Protein AF-A0A953Q4B7-F1 (afdb_monomer_lite)

Sequence (180 aa):
MEPVKPRDQFFESDIRLSGFVLVDTTTGAMRDATIDDHYHDLDGLDLNASVPEPVVSYINVVKNLYLYGWLCYPFFTVCQTHAAMAVEMALRLKMPNATGMEDKRTLKPLLQRAIAKGLIQDAGFPSLPAKQAEARRSTKNWSKWESRPTFSPLCRSSRFWKSCCLISGTSSRIRTMRGS

pLDDT: mean 79.23, std 20.36, range [30.03, 96.81]

Radius of gyration: 21.65 Å; chains: 1; bounding box: 70×40×49 Å

Structure (mmCIF, N/CA/C/O backbone):
data_AF-A0A953Q4B7-F1
#
_entry.id   AF-A0A953Q4B7-F1
#
loop_
_atom_site.group_PDB
_atom_site.id
_atom_site.type_symbol
_atom_site.label_atom_id
_atom_site.label_alt_id
_atom_site.label_comp_id
_atom_site.label_asym_id
_atom_site.label_entity_id
_atom_site.label_seq_id
_atom_site.pdbx_PDB_ins_code
_atom_site.Cartn_x
_atom_site.Cartn_y
_atom_site.Cartn_z
_atom_site.occupancy
_atom_site.B_iso_or_equiv
_atom_site.auth_seq_id
_atom_site.auth_comp_id
_atom_site.auth_asym_id
_atom_site.auth_atom_id
_atom_site.pdbx_PDB_model_num
ATOM 1 N N . MET A 1 1 ? 16.507 17.056 -5.517 1.00 62.09 1 MET A N 1
ATOM 2 C CA . MET A 1 1 ? 15.226 17.359 -6.187 1.00 62.09 1 MET A CA 1
ATOM 3 C C . MET A 1 1 ? 15.105 16.363 -7.322 1.00 62.09 1 MET A C 1
ATOM 5 O O . MET A 1 1 ? 16.079 16.233 -8.052 1.00 62.09 1 MET A O 1
ATOM 9 N N . GLU A 1 2 ? 14.017 15.599 -7.400 1.00 76.88 2 GLU A N 1
ATOM 10 C CA . GLU A 1 2 ? 13.830 14.642 -8.502 1.00 76.88 2 GLU A CA 1
ATOM 11 C C . GLU A 1 2 ? 13.602 15.437 -9.803 1.00 76.88 2 GLU A C 1
ATOM 13 O O . GLU A 1 2 ? 12.750 16.333 -9.806 1.00 76.88 2 GLU A O 1
ATOM 18 N N . PRO A 1 3 ? 14.386 15.206 -10.871 1.00 87.06 3 PRO A N 1
ATOM 19 C CA . PRO A 1 3 ? 14.202 15.907 -12.134 1.00 87.06 3 PRO A CA 1
ATOM 20 C C . PRO A 1 3 ? 12.919 15.436 -12.825 1.00 87.06 3 PRO A C 1
ATOM 22 O O . PRO A 1 3 ? 12.523 14.276 -12.716 1.00 87.06 3 PRO A O 1
ATOM 25 N N . VAL A 1 4 ? 12.274 16.335 -13.568 1.00 88.81 4 VAL A N 1
ATOM 26 C CA . VAL A 1 4 ? 11.129 15.963 -14.406 1.00 88.81 4 VAL A CA 1
ATOM 27 C C . VAL A 1 4 ? 11.630 15.078 -15.543 1.00 88.81 4 VAL A C 1
ATOM 29 O O . VAL A 1 4 ? 12.584 15.431 -16.237 1.00 88.81 4 VAL A O 1
ATOM 32 N N . LYS A 1 5 ? 10.979 13.929 -15.727 1.00 88.38 5 LYS A N 1
ATOM 33 C CA . LYS A 1 5 ? 11.302 12.992 -16.801 1.00 88.38 5 LYS A CA 1
ATOM 34 C C . LYS A 1 5 ? 11.087 13.658 -18.167 1.00 88.38 5 LYS A C 1
ATOM 36 O O . LYS A 1 5 ? 10.069 14.338 -18.343 1.00 88.38 5 LYS A O 1
ATOM 41 N N . PRO A 1 6 ? 12.007 13.496 -19.133 1.00 93.19 6 PRO A N 1
ATOM 42 C CA . PRO A 1 6 ? 11.805 14.045 -20.463 1.00 93.19 6 PRO A CA 1
ATOM 43 C C . PRO A 1 6 ? 10.638 13.325 -21.162 1.00 93.19 6 PRO A C 1
ATOM 45 O O . PRO A 1 6 ? 10.270 12.198 -20.822 1.00 93.19 6 PRO A O 1
ATOM 48 N N . ARG A 1 7 ? 9.992 14.025 -22.101 1.00 93.00 7 ARG A N 1
ATOM 49 C CA . ARG A 1 7 ? 8.710 13.605 -22.693 1.00 93.00 7 ARG A CA 1
ATOM 50 C C . ARG A 1 7 ? 8.801 12.283 -23.460 1.00 93.00 7 ARG A C 1
ATOM 52 O O . ARG A 1 7 ? 7.840 11.523 -23.468 1.00 93.00 7 ARG A O 1
ATOM 59 N N . ASP A 1 8 ? 9.922 12.045 -24.121 1.00 95.94 8 ASP A N 1
ATOM 60 C CA . ASP A 1 8 ? 10.230 10.844 -24.897 1.00 95.94 8 ASP A CA 1
ATOM 61 C C . ASP A 1 8 ? 10.322 9.586 -24.023 1.00 95.94 8 ASP A C 1
ATOM 63 O O . ASP A 1 8 ? 9.821 8.538 -24.412 1.00 95.94 8 ASP A O 1
ATOM 67 N N . GLN A 1 9 ? 10.861 9.710 -22.810 1.00 90.62 9 GLN A N 1
ATOM 68 C CA . GLN A 1 9 ? 11.046 8.587 -21.885 1.00 90.62 9 GLN A CA 1
ATOM 69 C C . GLN A 1 9 ? 9.844 8.371 -20.953 1.00 90.62 9 GLN A C 1
ATOM 71 O O . GLN A 1 9 ? 9.885 7.510 -20.078 1.00 90.62 9 GLN A O 1
ATOM 76 N N . PHE A 1 10 ? 8.764 9.148 -21.080 1.00 89.56 10 PHE A N 1
ATOM 77 C CA . PHE A 1 10 ? 7.675 9.169 -20.094 1.00 89.56 10 PHE A CA 1
ATOM 78 C C . PHE A 1 10 ? 7.069 7.783 -19.805 1.00 89.56 10 PHE A C 1
ATOM 80 O O . PHE A 1 10 ? 6.800 7.468 -18.649 1.00 89.56 10 PHE A O 1
ATOM 87 N N . PHE A 1 11 ? 6.913 6.948 -20.836 1.00 91.94 11 PHE A N 1
ATOM 88 C CA . PHE A 1 11 ? 6.318 5.609 -20.735 1.00 91.94 11 PHE A CA 1
ATOM 89 C C . PHE A 1 11 ? 7.307 4.500 -20.364 1.00 91.94 11 PHE A C 1
ATOM 91 O O . PHE A 1 11 ? 6.897 3.363 -20.143 1.00 91.94 11 PHE A O 1
ATOM 98 N N . GLU A 1 12 ? 8.599 4.808 -20.292 1.00 91.94 12 GLU A N 1
ATOM 99 C CA . GLU A 1 12 ? 9.601 3.846 -19.840 1.00 91.94 12 GLU A CA 1
ATOM 100 C C . GLU A 1 12 ? 9.481 3.640 -18.324 1.00 91.94 12 GLU A C 1
ATOM 102 O O . GLU A 1 12 ? 9.077 4.547 -17.591 1.00 91.94 12 GLU A O 1
ATOM 107 N N . SER A 1 13 ? 9.853 2.466 -17.822 1.00 92.56 13 SER A N 1
ATOM 108 C CA . SER A 1 13 ? 9.905 2.226 -16.377 1.00 92.56 13 SER A CA 1
ATOM 109 C C . SER A 1 13 ? 10.968 3.099 -15.704 1.00 92.56 13 SER A C 1
ATOM 111 O O . SER A 1 13 ? 11.947 3.518 -16.327 1.00 92.56 13 SER A O 1
ATOM 113 N N . ASP A 1 14 ? 10.806 3.366 -14.410 1.00 91.44 14 ASP A N 1
ATOM 114 C CA . ASP A 1 14 ? 11.857 4.008 -13.616 1.00 91.44 14 ASP A CA 1
ATOM 115 C C . ASP A 1 14 ? 13.097 3.095 -13.524 1.00 91.44 14 ASP A C 1
ATOM 117 O O . ASP A 1 14 ? 12.983 1.892 -13.285 1.00 91.44 14 ASP A O 1
ATOM 121 N N . ILE A 1 15 ? 14.304 3.654 -13.668 1.00 90.25 15 ILE A N 1
ATOM 122 C CA . ILE A 1 15 ? 15.558 2.888 -13.586 1.00 90.25 15 ILE A CA 1
ATOM 123 C C . ILE A 1 15 ? 15.711 2.152 -12.247 1.00 90.25 15 ILE A C 1
ATOM 125 O O . ILE A 1 15 ? 16.297 1.072 -12.200 1.00 90.25 15 ILE A O 1
ATOM 129 N N . ARG A 1 16 ? 15.149 2.684 -11.153 1.00 89.38 16 ARG A N 1
ATOM 130 C CA . ARG A 1 16 ? 15.176 2.044 -9.825 1.00 89.38 16 ARG A CA 1
ATOM 131 C C . ARG A 1 16 ? 14.413 0.722 -9.808 1.00 89.38 16 ARG A C 1
ATOM 133 O O . ARG A 1 16 ? 14.714 -0.124 -8.971 1.00 89.38 16 ARG A O 1
ATOM 140 N N . LEU A 1 17 ? 13.467 0.537 -10.727 1.00 89.25 17 LEU A N 1
ATOM 141 C CA . LEU A 1 17 ? 12.674 -0.683 -10.836 1.00 89.25 17 LEU A CA 1
ATOM 142 C C . LEU A 1 17 ? 13.414 -1.819 -11.536 1.00 89.25 17 LEU A C 1
ATOM 144 O O . LEU A 1 17 ? 13.109 -2.974 -11.266 1.00 89.25 17 LEU A O 1
ATOM 148 N N . SER A 1 18 ? 14.461 -1.520 -12.312 1.00 85.81 18 SER A N 1
ATOM 149 C CA . SER A 1 18 ? 15.298 -2.556 -12.942 1.00 85.81 18 SER A CA 1
ATOM 150 C C . SER A 1 18 ? 16.027 -3.452 -11.930 1.00 85.81 18 SER A C 1
ATOM 152 O O . SER A 1 18 ? 16.398 -4.575 -12.247 1.00 85.81 18 SER A O 1
ATOM 154 N N . GLY A 1 19 ? 16.217 -2.984 -10.690 1.00 83.06 19 GLY A N 1
ATOM 155 C CA . GLY A 1 19 ? 16.797 -3.788 -9.612 1.00 83.06 19 GLY A CA 1
ATOM 156 C C . GLY A 1 19 ? 15.818 -4.752 -8.933 1.00 83.06 19 GLY A C 1
ATOM 157 O O . GLY A 1 19 ? 16.251 -5.561 -8.110 1.00 83.06 19 GLY A O 1
ATOM 158 N N . PHE A 1 20 ? 14.517 -4.662 -9.222 1.00 84.38 20 PHE A N 1
ATOM 159 C CA . PHE A 1 20 ? 13.505 -5.537 -8.636 1.00 84.38 20 PHE A CA 1
ATOM 160 C C . PHE A 1 20 ? 13.265 -6.735 -9.556 1.00 84.38 20 PHE A C 1
ATOM 162 O O . PHE A 1 20 ? 12.719 -6.605 -10.648 1.00 84.38 20 PHE A O 1
ATOM 169 N N . VAL A 1 21 ? 13.666 -7.914 -9.081 1.00 87.81 21 VAL A N 1
ATOM 170 C CA . VAL A 1 21 ? 13.472 -9.188 -9.779 1.00 87.81 21 VAL A CA 1
ATOM 171 C C . VAL A 1 21 ? 12.385 -10.008 -9.096 1.00 87.81 21 VAL A C 1
ATOM 173 O O . VAL A 1 21 ? 12.335 -10.092 -7.865 1.00 87.81 21 VAL A O 1
ATOM 176 N N . LEU A 1 22 ? 11.529 -10.640 -9.894 1.00 86.69 22 LEU A N 1
ATOM 177 C CA . LEU A 1 22 ? 10.603 -11.660 -9.424 1.00 86.69 22 LEU A CA 1
ATOM 178 C C . LEU A 1 22 ? 11.258 -13.033 -9.555 1.00 86.69 22 LEU A C 1
ATOM 180 O O . LEU A 1 22 ? 11.911 -13.345 -10.552 1.00 86.69 22 LEU A O 1
ATOM 184 N N . VAL A 1 23 ? 11.062 -13.857 -8.529 1.00 88.69 23 VAL A N 1
ATOM 185 C CA . VAL A 1 23 ? 11.450 -15.267 -8.538 1.00 88.69 23 VAL A CA 1
ATOM 186 C C . VAL A 1 23 ? 10.208 -16.083 -8.846 1.00 88.69 23 VAL A C 1
ATOM 188 O O . VAL A 1 23 ? 9.245 -16.060 -8.078 1.00 88.69 23 VAL A O 1
ATOM 191 N N . ASP A 1 24 ? 10.233 -16.824 -9.946 1.00 85.94 24 ASP A N 1
ATOM 192 C CA . ASP A 1 24 ? 9.186 -17.794 -10.236 1.00 85.94 24 ASP A CA 1
ATOM 193 C C . ASP A 1 24 ? 9.247 -18.925 -9.202 1.00 85.94 24 ASP A C 1
ATOM 195 O O . ASP A 1 24 ? 10.249 -19.625 -9.061 1.00 85.94 24 ASP A O 1
ATOM 199 N N . THR A 1 25 ? 8.159 -19.098 -8.456 1.00 83.12 25 THR A N 1
ATOM 200 C CA . THR A 1 25 ? 8.059 -20.113 -7.398 1.00 83.12 25 THR A CA 1
ATOM 201 C C . THR A 1 25 ? 8.139 -21.551 -7.912 1.00 83.12 25 THR A C 1
ATOM 203 O O . THR A 1 25 ? 8.488 -22.442 -7.140 1.00 83.12 25 THR A O 1
ATOM 206 N N . THR A 1 26 ? 7.843 -21.788 -9.193 1.00 86.19 26 THR A N 1
ATOM 207 C CA . THR A 1 26 ? 7.849 -23.126 -9.798 1.00 86.19 26 THR A CA 1
ATOM 208 C C . THR A 1 26 ? 9.207 -23.490 -10.389 1.00 86.19 26 THR A C 1
ATOM 210 O O . THR A 1 26 ? 9.709 -24.586 -10.146 1.00 86.19 26 THR A O 1
ATOM 213 N N . THR A 1 27 ? 9.827 -22.571 -11.131 1.00 88.69 27 THR A N 1
ATOM 214 C CA . THR A 1 27 ? 11.102 -22.811 -11.827 1.00 88.69 27 THR A CA 1
ATOM 215 C C . THR A 1 27 ? 12.322 -22.326 -11.043 1.00 88.69 27 THR A C 1
ATOM 217 O O . THR A 1 27 ? 13.443 -22.747 -11.323 1.00 88.69 27 THR A O 1
ATOM 220 N N . GLY A 1 28 ? 12.130 -21.439 -10.062 1.00 88.62 28 GLY A N 1
ATOM 221 C CA . GLY A 1 28 ? 13.206 -20.759 -9.339 1.00 88.62 28 GLY A CA 1
ATOM 222 C C . GLY A 1 28 ? 13.961 -19.726 -10.180 1.00 88.62 28 GLY A C 1
ATOM 223 O O . GLY A 1 28 ? 14.950 -19.166 -9.705 1.00 88.62 28 GLY A O 1
ATOM 224 N N . ALA A 1 29 ? 13.528 -19.475 -11.420 1.00 90.81 29 ALA A N 1
ATOM 225 C CA . ALA A 1 29 ? 14.161 -18.510 -12.303 1.00 90.81 29 ALA A CA 1
ATOM 226 C C . ALA A 1 29 ? 13.899 -17.078 -11.820 1.00 90.81 29 ALA A C 1
ATOM 228 O O . ALA A 1 29 ? 12.798 -16.743 -11.379 1.00 90.81 29 ALA A O 1
ATOM 229 N N . MET A 1 30 ? 14.924 -16.234 -11.921 1.00 91.56 30 MET A N 1
ATOM 230 C CA . MET A 1 30 ? 14.806 -14.797 -11.693 1.00 91.56 30 MET A CA 1
ATOM 231 C C . MET A 1 30 ? 14.511 -14.110 -13.021 1.00 91.56 30 MET A C 1
ATOM 233 O O . MET A 1 30 ? 15.189 -14.378 -14.013 1.00 91.56 30 MET A O 1
ATOM 237 N N . ARG A 1 31 ? 13.531 -13.212 -13.027 1.00 91.50 31 ARG A N 1
ATOM 238 C CA . ARG A 1 31 ? 13.241 -12.328 -14.158 1.00 91.50 31 ARG A CA 1
ATOM 239 C C . ARG A 1 31 ? 12.940 -10.920 -13.671 1.00 91.50 31 ARG A C 1
ATOM 241 O O . ARG A 1 31 ? 12.547 -10.738 -12.519 1.00 91.50 31 ARG A O 1
ATOM 248 N N . ASP A 1 32 ? 13.081 -9.951 -14.560 1.00 89.94 32 ASP A N 1
ATOM 249 C CA . ASP A 1 32 ? 12.713 -8.571 -14.266 1.00 89.94 32 ASP A CA 1
ATOM 250 C C . ASP A 1 32 ? 11.200 -8.454 -14.051 1.00 89.94 32 ASP A C 1
ATOM 252 O O . ASP A 1 32 ? 10.400 -9.198 -14.642 1.00 89.94 32 ASP A O 1
ATOM 256 N N . ALA A 1 33 ? 10.818 -7.530 -13.171 1.00 90.31 33 ALA A N 1
ATOM 257 C CA . ALA A 1 33 ? 9.426 -7.152 -13.005 1.00 90.31 33 ALA A CA 1
ATOM 258 C C . ALA A 1 33 ? 8.889 -6.494 -14.276 1.00 90.31 33 ALA A C 1
ATOM 260 O O . ALA A 1 33 ? 9.598 -5.781 -14.986 1.00 90.31 33 ALA A O 1
ATOM 261 N N . THR A 1 34 ? 7.617 -6.729 -14.552 1.00 92.25 34 THR A N 1
ATOM 262 C CA . THR A 1 34 ? 6.887 -6.138 -15.670 1.00 92.25 34 THR A CA 1
ATOM 263 C C . THR A 1 34 ? 5.667 -5.390 -15.150 1.00 92.25 34 THR A C 1
ATOM 265 O O . THR A 1 34 ? 5.216 -5.608 -14.026 1.00 92.25 34 THR A O 1
ATOM 268 N N . ILE A 1 35 ? 5.093 -4.515 -15.978 1.00 92.00 35 ILE A N 1
ATOM 269 C CA . ILE A 1 35 ? 3.835 -3.842 -15.632 1.00 92.00 35 ILE A CA 1
ATOM 270 C C . ILE A 1 35 ? 2.696 -4.850 -15.400 1.00 92.00 35 ILE A C 1
ATOM 272 O O . ILE A 1 35 ? 1.859 -4.625 -14.528 1.00 92.00 35 ILE A O 1
ATOM 276 N N . ASP A 1 36 ? 2.694 -5.978 -16.114 1.00 93.31 36 ASP A N 1
ATOM 277 C CA . ASP A 1 36 ? 1.678 -7.026 -15.969 1.00 93.31 36 ASP A CA 1
ATOM 278 C C . ASP A 1 36 ? 1.731 -7.683 -14.584 1.00 93.31 36 ASP A C 1
ATOM 280 O O . ASP A 1 36 ? 0.689 -7.995 -14.013 1.00 93.31 36 ASP A O 1
ATOM 284 N N . ASP A 1 37 ? 2.923 -7.804 -13.988 1.00 91.81 37 ASP A N 1
ATOM 285 C CA . ASP A 1 37 ? 3.074 -8.280 -12.606 1.00 91.81 37 ASP A CA 1
ATOM 286 C C . ASP A 1 37 ? 2.394 -7.337 -11.612 1.00 91.81 37 ASP A C 1
ATOM 288 O O . ASP A 1 37 ? 1.727 -7.776 -10.679 1.00 91.81 37 ASP A O 1
ATOM 292 N N . HIS A 1 38 ? 2.510 -6.029 -11.845 1.00 91.69 38 HIS A N 1
ATOM 293 C CA . HIS A 1 38 ? 1.856 -5.025 -11.014 1.00 91.69 38 HIS A CA 1
ATOM 294 C C . HIS A 1 38 ? 0.333 -5.034 -11.172 1.00 91.69 38 HIS A C 1
ATOM 296 O O . HIS A 1 38 ? -0.369 -4.815 -10.187 1.00 91.69 38 HIS A O 1
ATOM 302 N N . TYR A 1 39 ? -0.194 -5.300 -12.371 1.00 94.31 39 TYR A N 1
ATOM 303 C CA . TYR A 1 39 ? -1.633 -5.523 -12.555 1.00 94.31 39 TYR A CA 1
ATOM 304 C C . TYR A 1 39 ? -2.098 -6.786 -11.831 1.00 94.31 39 TYR A C 1
ATOM 306 O O . TYR A 1 39 ? -3.074 -6.737 -11.087 1.00 94.31 39 TYR A O 1
ATOM 314 N N . HIS A 1 40 ? -1.3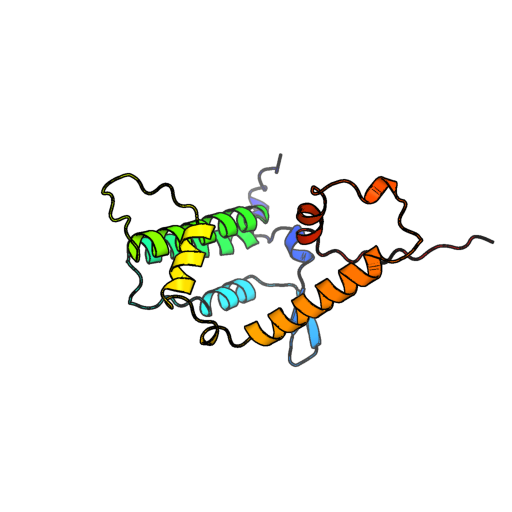53 -7.880 -11.967 1.00 92.31 40 HIS A N 1
ATOM 315 C CA . HIS A 1 40 ? -1.652 -9.132 -11.284 1.00 92.31 40 HIS A CA 1
ATOM 316 C C . HIS A 1 40 ? -1.649 -8.974 -9.750 1.00 92.31 40 HIS A C 1
ATOM 318 O O . HIS A 1 40 ? -2.517 -9.510 -9.062 1.00 92.31 40 HIS A O 1
ATOM 324 N N . ASP A 1 41 ? -0.728 -8.181 -9.192 1.00 89.62 41 ASP A N 1
ATOM 325 C CA . ASP A 1 41 ? -0.724 -7.846 -7.761 1.00 89.62 41 ASP A CA 1
ATOM 326 C C . ASP A 1 41 ? -2.006 -7.107 -7.321 1.00 89.62 41 ASP A C 1
ATOM 328 O O . ASP A 1 41 ? -2.459 -7.262 -6.182 1.00 89.62 41 ASP A O 1
ATOM 332 N N . LEU A 1 42 ? -2.616 -6.313 -8.210 1.00 92.25 42 LEU A N 1
ATOM 333 C CA . LEU A 1 42 ? -3.862 -5.593 -7.937 1.00 92.25 42 LEU A CA 1
ATOM 334 C C . LEU A 1 42 ? -5.117 -6.460 -8.069 1.00 92.25 42 LEU A C 1
ATOM 336 O O . LEU A 1 42 ? -6.103 -6.161 -7.385 1.00 92.25 42 LEU A O 1
ATOM 340 N N . ASP A 1 43 ? -5.084 -7.510 -8.889 1.00 88.75 43 ASP A N 1
ATOM 341 C CA . ASP A 1 43 ? -6.196 -8.458 -9.052 1.00 88.75 43 ASP A CA 1
ATOM 342 C C . ASP A 1 43 ? -6.503 -9.190 -7.738 1.00 88.75 43 ASP A C 1
ATOM 344 O O . ASP A 1 43 ? -7.652 -9.489 -7.429 1.00 88.75 43 ASP A O 1
ATOM 348 N N . GLY A 1 44 ? -5.493 -9.400 -6.889 1.00 80.69 44 GLY A N 1
ATOM 349 C CA . GLY A 1 44 ? -5.680 -9.964 -5.549 1.00 80.69 44 GLY A CA 1
ATOM 350 C C . GLY A 1 44 ? -6.334 -9.016 -4.531 1.00 80.69 44 GLY A C 1
ATOM 351 O O . GLY A 1 44 ? -6.623 -9.434 -3.407 1.00 80.69 44 GLY A O 1
ATOM 352 N N . LEU A 1 45 ? -6.548 -7.739 -4.875 1.00 85.44 45 LEU A N 1
ATOM 353 C CA . LEU A 1 45 ? -7.067 -6.702 -3.973 1.00 85.44 45 LEU A CA 1
ATOM 354 C C . LEU A 1 45 ? -8.558 -6.425 -4.196 1.00 85.44 45 LEU A C 1
ATOM 356 O O . LEU A 1 45 ? -8.967 -5.270 -4.380 1.00 85.44 45 LEU A O 1
ATOM 360 N N . ASP A 1 46 ? -9.375 -7.471 -4.150 1.00 86.00 46 ASP A N 1
ATOM 361 C CA . ASP A 1 46 ? -10.827 -7.338 -4.200 1.00 86.00 46 ASP A CA 1
ATOM 362 C C . ASP A 1 46 ? -11.397 -6.837 -2.870 1.00 86.00 46 ASP A C 1
ATOM 364 O O . ASP A 1 46 ? -11.138 -7.368 -1.785 1.00 86.00 46 ASP A O 1
ATOM 368 N N . LEU A 1 47 ? -12.201 -5.778 -2.955 1.00 87.44 47 LEU A N 1
ATOM 369 C CA . LEU A 1 47 ? -12.892 -5.213 -1.804 1.00 87.44 47 LEU A CA 1
ATOM 370 C C . LEU A 1 47 ? -14.245 -5.895 -1.625 1.00 87.44 47 LEU A C 1
ATOM 372 O O . LEU A 1 47 ? -15.005 -6.086 -2.570 1.00 87.44 47 LEU A O 1
ATOM 376 N N . ASN A 1 48 ? -14.581 -6.217 -0.377 1.00 88.12 48 ASN A N 1
ATOM 377 C CA . ASN A 1 48 ? -15.900 -6.741 -0.045 1.00 88.12 48 ASN A CA 1
ATOM 378 C C . ASN A 1 48 ? -16.986 -5.692 -0.358 1.00 88.12 48 ASN A C 1
ATOM 380 O O . ASN A 1 48 ? -16.824 -4.522 -0.014 1.00 88.12 48 ASN A O 1
ATOM 384 N N . ALA A 1 49 ? -18.130 -6.122 -0.898 1.00 88.06 49 ALA A N 1
ATOM 385 C CA . ALA A 1 49 ? -19.280 -5.256 -1.190 1.00 88.06 49 ALA A CA 1
ATOM 386 C C . ALA A 1 49 ? -19.821 -4.476 0.032 1.00 88.06 49 ALA A C 1
ATOM 388 O O . ALA A 1 49 ? -20.534 -3.492 -0.112 1.00 88.06 49 ALA A O 1
ATOM 389 N N . SER A 1 50 ? -19.465 -4.890 1.251 1.00 88.44 50 SER A N 1
ATOM 390 C CA . SER A 1 50 ? -19.804 -4.201 2.505 1.00 88.44 50 SER A CA 1
ATOM 391 C C . SER A 1 50 ? -18.947 -2.955 2.786 1.00 88.44 50 SER A C 1
ATOM 393 O O . SER A 1 50 ? -19.103 -2.331 3.842 1.00 88.44 50 SER A O 1
ATOM 395 N N . VAL A 1 51 ? -17.968 -2.640 1.934 1.00 90.44 51 VAL A N 1
ATOM 396 C CA . VAL A 1 51 ? -17.112 -1.456 2.075 1.00 90.44 51 VAL A CA 1
ATOM 397 C C . VAL A 1 51 ? -17.866 -0.222 1.554 1.00 90.44 51 VAL A C 1
ATOM 399 O O . VAL A 1 51 ? -18.432 -0.280 0.468 1.00 90.44 51 VAL A O 1
ATOM 402 N N . PRO A 1 52 ? -17.884 0.905 2.293 1.00 92.31 52 PRO A N 1
ATOM 403 C CA . PRO A 1 52 ? -18.557 2.119 1.835 1.00 92.31 52 PRO A CA 1
ATOM 404 C C . PRO A 1 52 ? -17.980 2.653 0.518 1.00 92.31 52 PRO A C 1
ATOM 406 O O . PRO A 1 52 ? -16.760 2.737 0.372 1.00 92.31 52 PRO A O 1
ATOM 409 N N . GLU A 1 53 ? -18.851 3.117 -0.378 1.00 93.56 53 GLU A N 1
ATOM 410 C CA . GLU A 1 53 ? -18.483 3.650 -1.700 1.00 93.56 53 GLU A CA 1
ATOM 411 C C . GLU A 1 53 ? -17.360 4.710 -1.676 1.00 93.56 53 GLU A C 1
ATOM 413 O O . GLU A 1 53 ? -16.422 4.598 -2.467 1.00 93.56 53 GLU A O 1
ATOM 418 N N . PRO A 1 54 ? -17.334 5.684 -0.736 1.00 93.69 54 PRO A N 1
ATOM 419 C CA . PRO A 1 54 ? -16.237 6.654 -0.677 1.00 93.69 54 PRO A CA 1
ATOM 420 C C . PRO A 1 54 ? -14.860 6.010 -0.460 1.00 93.69 54 PRO A C 1
ATOM 422 O O . PRO A 1 54 ? -13.850 6.511 -0.949 1.00 93.69 54 PRO A O 1
ATOM 425 N N . VAL A 1 55 ? -14.809 4.886 0.261 1.00 95.19 55 VAL A N 1
ATOM 426 C CA . VAL A 1 55 ? -13.572 4.128 0.490 1.00 95.19 55 VAL A CA 1
ATOM 427 C C . VAL A 1 55 ? -13.172 3.372 -0.772 1.00 95.19 55 VAL A C 1
ATOM 429 O O . VAL A 1 55 ? -11.995 3.381 -1.120 1.00 95.19 55 VAL A O 1
ATOM 432 N N . VAL A 1 56 ? -14.131 2.751 -1.465 1.00 95.19 56 VAL A N 1
ATOM 433 C CA . VAL A 1 56 ? -13.889 2.021 -2.721 1.00 95.19 56 VAL A CA 1
ATOM 434 C C . VAL A 1 56 ? -13.309 2.957 -3.777 1.00 95.19 56 VAL A C 1
ATOM 436 O O . VAL A 1 56 ? -12.237 2.691 -4.321 1.00 95.19 56 VAL A O 1
ATOM 439 N N . SER A 1 57 ? -13.966 4.099 -3.995 1.00 95.62 57 SER A N 1
ATOM 440 C CA . SER A 1 57 ? -13.509 5.138 -4.919 1.00 95.62 57 SER A CA 1
ATOM 441 C C . SER A 1 57 ? -12.088 5.607 -4.587 1.00 95.62 57 SER A C 1
ATOM 443 O O . SER A 1 57 ? -11.215 5.642 -5.457 1.00 95.62 57 SER A O 1
ATOM 445 N N . TYR A 1 58 ? -11.807 5.870 -3.308 1.00 96.50 58 TYR A N 1
ATOM 446 C CA . TYR A 1 58 ? -10.478 6.294 -2.876 1.00 96.50 58 TYR A CA 1
ATOM 447 C C . TYR A 1 58 ? -9.410 5.210 -3.081 1.00 96.50 58 TYR A C 1
ATOM 449 O O . TYR A 1 58 ? -8.322 5.510 -3.564 1.00 96.50 58 TYR A O 1
ATOM 457 N N . ILE A 1 59 ? -9.711 3.942 -2.779 1.00 95.50 59 ILE A N 1
ATOM 458 C CA . ILE A 1 59 ? -8.782 2.829 -3.019 1.00 95.50 59 ILE A CA 1
ATOM 459 C C . ILE A 1 59 ? -8.487 2.677 -4.513 1.00 95.50 59 ILE A C 1
ATOM 461 O O . ILE A 1 59 ? -7.332 2.458 -4.864 1.00 95.50 59 ILE A O 1
ATOM 465 N N . ASN A 1 60 ? -9.467 2.859 -5.400 1.00 95.44 60 ASN A N 1
ATOM 466 C CA . ASN A 1 60 ? -9.228 2.810 -6.846 1.00 95.44 60 ASN A CA 1
ATOM 467 C C . ASN A 1 60 ? -8.247 3.900 -7.310 1.00 95.44 60 ASN A C 1
ATOM 469 O O . ASN A 1 60 ? -7.371 3.632 -8.131 1.00 95.44 60 ASN A O 1
ATOM 473 N N . VAL A 1 61 ? -8.314 5.105 -6.733 1.00 96.56 61 VAL A N 1
ATOM 474 C CA . VAL A 1 61 ? -7.304 6.153 -6.975 1.00 96.56 61 VAL A CA 1
ATOM 475 C C . VAL A 1 61 ? -5.920 5.705 -6.501 1.00 96.56 61 VAL A C 1
ATOM 477 O O . VAL A 1 61 ? -4.934 5.909 -7.207 1.00 96.56 61 VAL A O 1
ATOM 480 N N . VAL A 1 62 ? -5.836 5.048 -5.341 1.00 96.81 62 VAL A N 1
ATOM 481 C CA . VAL A 1 62 ? -4.573 4.501 -4.820 1.00 96.81 62 VAL A CA 1
ATOM 482 C C . VAL A 1 62 ? -4.021 3.383 -5.711 1.00 96.81 62 VAL A C 1
ATOM 484 O O . VAL A 1 62 ? -2.822 3.372 -5.968 1.00 96.81 62 VAL A O 1
ATOM 487 N N . LYS A 1 63 ? -4.869 2.493 -6.245 1.00 96.00 63 LYS A N 1
ATOM 488 C CA . LYS A 1 63 ? -4.468 1.455 -7.212 1.00 96.00 63 LYS A CA 1
ATOM 489 C C . LYS A 1 63 ? -3.878 2.071 -8.485 1.00 96.00 63 LYS A C 1
ATOM 491 O O . LYS A 1 63 ? -2.817 1.657 -8.938 1.00 96.00 63 LYS A O 1
ATOM 496 N N . ASN A 1 64 ? -4.505 3.117 -9.016 1.00 95.94 64 ASN A N 1
ATOM 497 C CA . ASN A 1 64 ? -3.959 3.840 -10.167 1.00 95.94 64 ASN A CA 1
ATOM 498 C C . ASN A 1 64 ? -2.622 4.514 -9.833 1.00 95.94 64 ASN A C 1
ATOM 500 O O . ASN A 1 64 ? -1.682 4.454 -10.619 1.00 95.94 64 ASN A O 1
ATOM 504 N N . LEU A 1 65 ? -2.507 5.118 -8.647 1.00 96.62 65 LEU A N 1
ATOM 505 C CA . LEU A 1 65 ? -1.256 5.719 -8.187 1.00 96.62 65 LEU A CA 1
ATOM 506 C C . LEU A 1 65 ? -0.133 4.682 -8.031 1.00 96.62 65 LEU A C 1
ATOM 508 O O . LEU A 1 65 ? 1.014 4.984 -8.350 1.00 96.62 65 LEU A O 1
ATOM 512 N N . TYR A 1 66 ? -0.460 3.468 -7.581 1.00 96.19 66 TYR A N 1
ATOM 513 C CA . TYR A 1 66 ? 0.470 2.340 -7.541 1.00 96.19 66 TYR A CA 1
ATOM 514 C C . TYR A 1 66 ? 1.000 1.998 -8.938 1.00 96.19 66 TYR A C 1
ATOM 516 O O . TYR A 1 66 ? 2.212 1.912 -9.116 1.00 96.19 66 TYR A O 1
ATOM 524 N N . LEU A 1 67 ? 0.117 1.893 -9.939 1.00 95.44 67 LEU A N 1
ATOM 525 C CA . LEU A 1 67 ? 0.512 1.636 -11.329 1.00 95.44 67 LEU A CA 1
ATOM 526 C C . LEU A 1 67 ? 1.383 2.763 -11.890 1.00 95.44 67 LEU A C 1
ATOM 528 O O . LEU A 1 67 ? 2.389 2.498 -12.538 1.00 95.44 67 LEU A O 1
ATOM 532 N N . TYR A 1 68 ? 1.069 4.025 -11.588 1.00 94.88 68 TYR A N 1
ATOM 533 C CA . TYR A 1 68 ? 1.939 5.146 -11.961 1.00 94.88 68 TYR A CA 1
ATOM 534 C C . TYR A 1 68 ? 3.294 5.124 -11.241 1.00 94.88 68 TYR A C 1
ATOM 536 O O . TYR A 1 68 ? 4.263 5.686 -11.753 1.00 94.88 68 TYR A O 1
ATOM 544 N N . GLY A 1 69 ? 3.393 4.431 -10.104 1.00 94.62 69 GLY A N 1
ATOM 545 C CA . GLY A 1 69 ? 4.657 4.100 -9.449 1.00 94.62 69 GLY A CA 1
ATOM 546 C C . GLY A 1 69 ? 5.640 3.383 -10.368 1.00 94.62 69 GLY A C 1
ATOM 547 O O . GLY A 1 69 ? 6.840 3.636 -10.276 1.00 94.62 69 GLY A O 1
ATOM 548 N N . TRP A 1 70 ? 5.143 2.585 -11.319 1.00 94.00 70 TRP A N 1
ATOM 549 C CA . TRP A 1 70 ? 5.968 1.924 -12.333 1.00 94.00 70 TRP A CA 1
ATOM 550 C C . TRP A 1 70 ? 6.785 2.910 -13.184 1.00 94.00 70 TRP A C 1
ATOM 552 O O . TRP A 1 70 ? 7.923 2.645 -13.567 1.00 94.00 70 TRP A O 1
ATOM 562 N N . LEU A 1 71 ? 6.216 4.083 -13.465 1.00 93.56 71 LEU A N 1
ATOM 563 C CA . LEU A 1 71 ? 6.871 5.123 -14.260 1.00 93.56 71 LEU A CA 1
ATOM 564 C C . LEU A 1 71 ? 7.735 6.057 -13.399 1.00 93.56 71 LEU A C 1
ATOM 566 O O . LEU A 1 71 ? 8.660 6.686 -13.915 1.00 93.56 71 LEU A O 1
ATOM 570 N N . CYS A 1 72 ? 7.412 6.173 -12.105 1.00 93.06 72 CYS A N 1
ATOM 571 C CA . CYS A 1 72 ? 8.028 7.102 -11.161 1.00 93.06 72 CYS A CA 1
ATOM 572 C C . CYS A 1 72 ? 8.074 6.492 -9.752 1.00 93.06 72 CYS A C 1
ATOM 574 O O . CYS A 1 72 ? 7.093 6.532 -9.001 1.00 93.06 72 CYS A O 1
ATOM 576 N N . TYR A 1 73 ? 9.240 5.978 -9.355 1.00 92.31 73 TYR A N 1
ATOM 577 C CA . TYR A 1 73 ? 9.401 5.217 -8.112 1.00 92.31 73 TYR A CA 1
ATOM 578 C C . TYR A 1 73 ? 8.897 5.930 -6.833 1.00 92.31 73 TYR A C 1
ATOM 580 O O . TYR A 1 73 ? 8.271 5.279 -5.990 1.00 92.31 73 TYR A O 1
ATOM 588 N N . PRO A 1 74 ? 9.101 7.252 -6.634 1.00 92.81 74 PRO A N 1
ATOM 589 C CA . PRO A 1 74 ? 8.584 7.957 -5.460 1.00 92.81 74 PRO A CA 1
ATOM 590 C C . PRO A 1 74 ? 7.075 7.803 -5.235 1.00 92.81 74 PRO A C 1
ATOM 592 O O . PRO A 1 74 ? 6.631 7.843 -4.084 1.00 92.81 74 PRO A O 1
ATOM 595 N N . PHE A 1 75 ? 6.278 7.577 -6.283 1.00 94.81 75 PHE A N 1
ATOM 596 C CA . PHE A 1 75 ? 4.835 7.391 -6.137 1.00 94.81 75 PHE A CA 1
ATOM 597 C C . PHE A 1 75 ? 4.461 6.126 -5.368 1.00 94.81 75 PHE A C 1
ATOM 599 O O . PHE A 1 75 ? 3.408 6.129 -4.738 1.00 94.81 75 PHE A O 1
ATOM 606 N N . PHE A 1 76 ? 5.323 5.108 -5.276 1.00 94.06 76 PHE A N 1
ATOM 607 C CA . PHE A 1 76 ? 5.072 3.971 -4.383 1.00 94.06 76 PHE A CA 1
ATOM 608 C C . PHE A 1 76 ? 4.997 4.396 -2.911 1.00 94.06 76 PHE A C 1
ATOM 610 O O . PHE A 1 76 ? 4.136 3.922 -2.172 1.00 94.06 76 PHE A O 1
ATOM 617 N N . THR A 1 77 ? 5.843 5.339 -2.483 1.00 93.44 77 THR A N 1
ATOM 618 C CA . THR A 1 77 ? 5.828 5.842 -1.095 1.00 93.44 77 THR A CA 1
ATOM 619 C C . THR A 1 77 ? 4.569 6.659 -0.798 1.00 93.44 77 THR A C 1
ATOM 621 O O . THR A 1 77 ? 3.967 6.546 0.276 1.00 93.44 77 THR A O 1
ATOM 624 N N . VAL A 1 78 ? 4.121 7.438 -1.785 1.00 95.81 78 VAL A N 1
ATOM 625 C CA . VAL A 1 78 ? 2.881 8.214 -1.715 1.00 95.81 78 VAL A CA 1
ATOM 626 C C . VAL A 1 78 ? 1.693 7.252 -1.684 1.00 95.81 78 VAL A C 1
ATOM 628 O O . VAL A 1 78 ? 0.885 7.307 -0.761 1.00 95.81 78 VAL A O 1
ATOM 631 N N . CYS A 1 79 ? 1.650 6.283 -2.599 1.00 96.56 79 CYS A N 1
ATOM 632 C CA . CYS A 1 79 ? 0.665 5.206 -2.631 1.00 96.56 79 CYS A CA 1
ATOM 633 C C . CYS A 1 79 ? 0.556 4.487 -1.282 1.00 96.56 79 CYS A C 1
ATOM 635 O O . CYS A 1 79 ? -0.545 4.336 -0.762 1.00 96.56 79 CYS A O 1
ATOM 637 N N . GLN A 1 80 ? 1.676 4.095 -0.669 1.00 94.38 80 GLN A N 1
ATOM 638 C CA . GLN A 1 80 ? 1.675 3.426 0.634 1.00 94.38 80 GLN A CA 1
ATOM 639 C C . GLN A 1 80 ? 1.035 4.293 1.731 1.00 94.38 80 GLN A C 1
ATOM 641 O O . GLN A 1 80 ? 0.265 3.794 2.555 1.00 94.38 80 GLN A O 1
ATOM 646 N N . THR A 1 81 ? 1.317 5.596 1.721 1.00 96.19 81 THR A N 1
ATOM 647 C CA . THR A 1 81 ? 0.717 6.553 2.661 1.00 96.19 81 THR A CA 1
ATOM 648 C C . THR A 1 81 ? -0.791 6.663 2.439 1.00 96.19 81 THR A C 1
ATOM 650 O O . THR A 1 81 ? -1.569 6.537 3.385 1.00 96.19 81 THR A O 1
ATOM 653 N N . HIS A 1 82 ? -1.225 6.813 1.187 1.00 96.75 82 HIS A N 1
ATOM 654 C CA . HIS A 1 82 ? -2.643 6.895 0.847 1.00 96.75 82 HIS A CA 1
ATOM 655 C C . HIS A 1 82 ? -3.397 5.585 1.119 1.00 96.75 82 HIS A C 1
ATOM 657 O O . HIS A 1 82 ? -4.535 5.625 1.582 1.00 96.75 82 HIS A O 1
ATOM 663 N N . ALA A 1 83 ? -2.769 4.425 0.924 1.00 95.44 83 ALA A N 1
ATOM 664 C CA . ALA A 1 83 ? -3.341 3.134 1.296 1.00 95.44 83 ALA A CA 1
ATOM 665 C C . ALA A 1 83 ? -3.605 3.059 2.810 1.00 95.44 83 ALA A C 1
ATOM 667 O O . ALA A 1 83 ? -4.689 2.659 3.236 1.00 95.44 83 ALA A O 1
ATOM 668 N N . ALA A 1 84 ? -2.656 3.514 3.637 1.00 94.69 84 ALA A N 1
ATOM 669 C CA . ALA A 1 84 ? -2.843 3.591 5.085 1.00 94.69 84 ALA A CA 1
ATOM 670 C C . ALA A 1 84 ? -3.984 4.552 5.471 1.00 94.69 84 ALA A C 1
ATOM 672 O O . ALA A 1 84 ? -4.801 4.222 6.333 1.00 94.69 84 ALA A O 1
ATOM 673 N N . MET A 1 85 ? -4.089 5.702 4.796 1.00 95.00 85 MET A N 1
ATOM 674 C CA . MET A 1 85 ? -5.195 6.649 4.983 1.00 95.00 85 MET A CA 1
ATOM 675 C C . MET A 1 85 ? -6.548 6.049 4.577 1.00 95.00 85 MET A C 1
ATOM 677 O O . MET A 1 85 ? -7.538 6.263 5.273 1.00 95.00 85 MET A O 1
ATOM 681 N N . ALA A 1 86 ? -6.599 5.259 3.501 1.00 95.06 86 ALA A N 1
ATOM 682 C CA . ALA A 1 86 ? -7.811 4.573 3.056 1.00 95.06 86 ALA A CA 1
ATOM 683 C C . ALA A 1 86 ? -8.324 3.587 4.117 1.00 95.06 86 ALA A C 1
ATOM 685 O O . ALA A 1 86 ? -9.511 3.580 4.448 1.00 95.06 86 ALA A O 1
ATOM 686 N N . VAL A 1 87 ? -7.415 2.800 4.704 1.00 93.75 87 VAL A N 1
ATOM 687 C CA . VAL A 1 87 ? -7.733 1.892 5.817 1.00 93.75 87 VAL A CA 1
ATOM 688 C C . VAL A 1 87 ? -8.214 2.679 7.033 1.00 93.75 87 VAL A C 1
ATOM 690 O O . VAL A 1 87 ? -9.210 2.313 7.657 1.00 93.75 87 VAL A O 1
ATOM 693 N N . GLU A 1 88 ? -7.542 3.780 7.364 1.00 94.56 88 GLU A N 1
ATOM 694 C CA . GLU A 1 88 ? -7.943 4.641 8.472 1.00 94.56 88 GLU A CA 1
ATOM 695 C C . GLU A 1 88 ? -9.364 5.191 8.276 1.00 94.56 88 GLU A C 1
ATOM 697 O O . GLU A 1 88 ? -10.200 5.086 9.176 1.00 94.56 88 GLU A O 1
ATOM 702 N N . MET A 1 89 ? -9.666 5.703 7.082 1.00 93.75 89 MET A N 1
ATOM 703 C CA . MET A 1 89 ? -10.992 6.186 6.699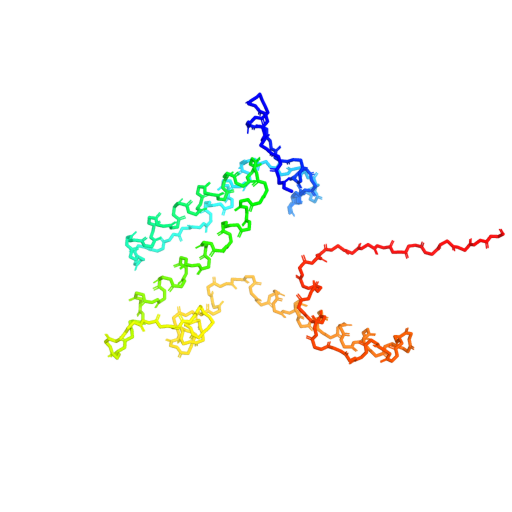 1.00 93.75 89 MET A CA 1
ATOM 704 C C . MET A 1 89 ? -12.052 5.085 6.835 1.00 93.75 89 MET A C 1
ATOM 706 O O . MET A 1 89 ? -13.101 5.309 7.443 1.00 93.75 89 MET A O 1
ATOM 710 N N . ALA A 1 90 ? -11.765 3.873 6.353 1.00 93.44 90 ALA A N 1
ATOM 711 C CA . ALA A 1 90 ? -12.675 2.736 6.469 1.00 93.44 90 ALA A CA 1
ATOM 712 C C . ALA A 1 90 ? -12.980 2.381 7.937 1.00 93.44 90 ALA A C 1
ATOM 714 O O . ALA A 1 90 ? -14.134 2.146 8.307 1.00 93.44 90 ALA A O 1
ATOM 715 N N . LEU A 1 91 ? -11.956 2.381 8.799 1.00 93.31 91 LEU A N 1
ATOM 716 C CA . LEU A 1 91 ? -12.108 2.099 10.229 1.00 93.31 91 LEU A CA 1
ATOM 717 C C . LEU A 1 91 ? -12.901 3.186 10.957 1.00 93.31 91 LEU A C 1
ATOM 719 O O . LEU A 1 91 ? -13.683 2.865 11.853 1.00 93.31 91 LEU A O 1
ATOM 723 N N . ARG A 1 92 ? -12.729 4.455 10.578 1.00 92.38 92 ARG A N 1
ATOM 724 C CA . ARG A 1 92 ? -13.496 5.579 11.136 1.00 92.38 92 ARG A CA 1
ATOM 725 C C . ARG A 1 92 ? -14.976 5.473 10.789 1.00 92.38 92 ARG A C 1
ATOM 727 O O . ARG A 1 92 ? -15.805 5.640 11.679 1.00 92.38 92 ARG A O 1
ATOM 734 N N . LEU A 1 93 ? -15.299 5.115 9.545 1.00 91.25 93 LEU A N 1
ATOM 735 C CA . LEU A 1 93 ? -16.682 4.893 9.110 1.00 91.25 93 LEU A CA 1
ATOM 736 C C . LEU A 1 93 ? -17.329 3.704 9.831 1.00 91.25 93 LEU A C 1
ATOM 738 O O . LEU A 1 93 ? -18.477 3.793 10.255 1.00 91.25 93 LEU A O 1
ATOM 742 N N . LYS A 1 94 ? -16.593 2.603 10.033 1.00 90.25 94 LYS A N 1
ATOM 743 C CA . LYS A 1 94 ? -17.109 1.437 10.773 1.00 90.25 94 LYS A CA 1
ATOM 744 C C . LYS A 1 94 ? -17.190 1.641 12.286 1.00 90.25 94 LYS A C 1
ATOM 746 O O . LYS A 1 94 ? -17.964 0.961 12.955 1.00 90.25 94 LYS A O 1
ATOM 751 N N . MET A 1 95 ? -16.372 2.522 12.854 1.00 90.25 95 MET A N 1
ATOM 752 C CA . MET A 1 95 ? -16.319 2.781 14.294 1.00 90.25 95 MET A CA 1
ATOM 753 C C . MET A 1 95 ? -16.375 4.283 14.575 1.00 90.25 95 MET A C 1
ATOM 755 O O . MET A 1 95 ? -15.373 4.844 15.050 1.00 90.25 95 MET A O 1
ATOM 759 N N . PRO A 1 96 ? -17.531 4.926 14.328 1.00 87.38 96 PRO A N 1
ATOM 760 C CA . PRO A 1 96 ? -17.681 6.356 14.535 1.00 87.38 96 PRO A CA 1
ATOM 761 C C . PRO A 1 96 ? -17.389 6.725 15.989 1.00 87.38 96 PRO A C 1
ATOM 763 O O . PRO A 1 96 ? -17.578 5.933 16.922 1.00 87.38 96 PRO A O 1
ATOM 766 N N . ASN A 1 97 ? -16.861 7.929 16.179 1.00 86.44 97 ASN A N 1
ATOM 767 C CA . ASN A 1 97 ? -16.621 8.452 17.511 1.00 86.44 97 ASN A CA 1
ATOM 768 C C . ASN A 1 97 ? -17.966 8.811 18.161 1.00 86.44 97 ASN A C 1
ATOM 770 O O . ASN A 1 97 ? -18.736 9.580 17.597 1.00 86.44 97 ASN A O 1
ATOM 774 N N . ALA A 1 98 ? -18.251 8.262 19.343 1.00 79.38 98 ALA A N 1
ATOM 775 C CA . ALA A 1 98 ? -19.531 8.473 20.025 1.00 79.38 98 ALA A CA 1
ATOM 776 C C . ALA A 1 98 ? -19.680 9.895 20.598 1.00 79.38 98 ALA A C 1
ATOM 778 O O . ALA A 1 98 ? -20.779 10.314 20.938 1.00 79.38 98 ALA A O 1
ATOM 779 N N . THR A 1 99 ? -18.579 10.638 20.716 1.00 77.00 99 THR A N 1
ATOM 780 C CA . THR A 1 99 ? -18.523 11.917 21.433 1.00 77.00 99 THR A CA 1
ATOM 781 C C . THR A 1 99 ? -19.010 13.122 20.622 1.00 77.00 99 THR A C 1
ATOM 783 O O . THR A 1 99 ? -18.942 14.236 21.127 1.00 77.00 99 THR A O 1
ATOM 786 N N . GLY A 1 100 ? -19.433 12.947 19.361 1.00 74.44 100 GLY A N 1
ATOM 787 C CA . GLY A 1 100 ? -19.886 14.043 18.483 1.00 74.44 100 GLY A CA 1
ATOM 788 C C . GLY A 1 100 ? -18.803 15.059 18.080 1.00 74.44 100 GLY A C 1
ATOM 789 O O . GLY A 1 100 ? -19.070 15.964 17.298 1.00 74.44 100 GLY A O 1
ATOM 790 N N . MET A 1 101 ? -17.578 14.910 18.592 1.00 78.00 101 MET A N 1
ATOM 791 C CA . MET A 1 101 ? -16.416 15.734 18.256 1.00 78.00 101 MET A CA 1
ATOM 792 C C . MET A 1 101 ? -15.621 15.139 17.093 1.00 78.00 101 MET A C 1
ATOM 794 O O . MET A 1 101 ? -15.652 13.923 16.868 1.00 78.00 101 MET A O 1
ATOM 798 N N . GLU A 1 102 ? -14.833 15.992 16.430 1.00 79.25 102 GLU A N 1
ATOM 799 C CA . GLU A 1 102 ? -13.857 15.576 15.423 1.00 79.25 102 GLU A CA 1
ATOM 800 C C . GLU A 1 102 ? -12.990 14.420 15.925 1.00 79.25 102 GLU A C 1
ATOM 802 O O . GLU A 1 102 ? -12.428 14.436 17.027 1.00 79.25 102 GLU A O 1
ATOM 807 N N . ASP A 1 103 ? -12.881 13.392 15.094 1.00 83.44 103 ASP A N 1
ATOM 808 C CA . ASP A 1 103 ? -12.157 12.192 15.451 1.00 83.44 103 ASP A CA 1
ATOM 809 C C . ASP A 1 103 ? -10.648 12.383 15.237 1.00 83.44 103 ASP A C 1
ATOM 811 O O . ASP A 1 103 ? -10.144 12.317 14.119 1.00 83.44 103 ASP A O 1
ATOM 815 N N . LYS A 1 104 ? -9.903 12.580 16.327 1.00 86.81 104 LYS A N 1
ATOM 816 C CA . LYS A 1 104 ? -8.439 12.773 16.307 1.00 86.81 104 LYS A CA 1
ATOM 817 C C . LYS A 1 104 ? -7.637 11.469 16.405 1.00 86.81 104 LYS A C 1
ATOM 819 O O . LYS A 1 104 ? -6.414 11.508 16.528 1.00 86.81 104 LYS A O 1
ATOM 824 N N . ARG A 1 105 ? -8.294 10.303 16.407 1.00 88.31 105 ARG A N 1
ATOM 825 C CA . ARG A 1 105 ? -7.607 9.003 16.519 1.00 88.31 105 ARG A CA 1
ATOM 826 C C . ARG A 1 105 ? -6.761 8.747 15.276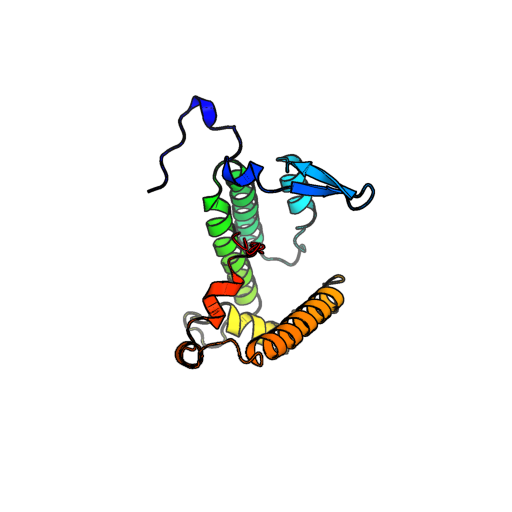 1.00 88.31 105 ARG A C 1
ATOM 828 O O . ARG A 1 105 ? -7.263 8.898 14.179 1.00 88.31 105 ARG A O 1
ATOM 835 N N . THR A 1 106 ? -5.518 8.310 15.428 1.00 91.00 106 THR A N 1
ATOM 836 C CA . THR A 1 106 ? -4.680 7.877 14.295 1.00 91.00 106 THR A CA 1
ATOM 837 C C . THR A 1 106 ? -4.935 6.405 13.939 1.00 91.00 106 THR A C 1
ATOM 839 O O . THR A 1 106 ? -5.639 5.692 14.660 1.00 91.00 106 THR A O 1
ATOM 842 N N . LEU A 1 107 ? -4.335 5.905 12.856 1.00 92.88 107 LEU A N 1
ATOM 843 C CA . LEU A 1 107 ? -4.464 4.506 12.429 1.00 92.88 107 LEU A CA 1
ATOM 844 C C . LEU A 1 107 ? -4.178 3.473 13.536 1.00 92.88 107 LEU A C 1
ATOM 846 O O . LEU A 1 107 ? -4.932 2.517 13.709 1.00 92.88 107 LEU A O 1
ATOM 850 N N . LYS A 1 108 ? -3.114 3.656 14.327 1.00 93.00 108 LYS A N 1
ATOM 851 C CA . LYS A 1 108 ? -2.702 2.686 15.360 1.00 93.00 108 LYS A CA 1
ATOM 852 C C . LYS A 1 108 ? -3.793 2.400 16.413 1.00 93.00 108 LYS A C 1
ATOM 854 O O . LYS A 1 108 ? -4.130 1.227 16.588 1.00 93.00 108 LYS A O 1
ATOM 859 N N . PRO A 1 109 ? -4.358 3.397 17.123 1.00 92.50 109 PRO A N 1
ATOM 860 C CA . PRO A 1 109 ? -5.428 3.146 18.090 1.00 92.50 109 PRO A CA 1
ATOM 861 C C . PRO A 1 109 ? -6.708 2.608 17.434 1.00 92.50 109 PRO A C 1
ATOM 863 O O . PRO A 1 109 ? -7.430 1.828 18.057 1.00 92.50 109 PRO A O 1
ATOM 866 N N . LEU A 1 110 ? -6.987 2.971 16.176 1.00 94.12 110 LEU A N 1
ATOM 867 C CA . LEU A 1 110 ? -8.115 2.411 15.427 1.00 94.12 110 LEU A CA 1
ATOM 868 C C . LEU A 1 110 ? -7.927 0.914 15.162 1.00 94.12 110 LEU A C 1
ATOM 870 O O . LEU A 1 110 ? -8.847 0.139 15.419 1.00 94.12 110 LEU A O 1
ATOM 874 N N . LEU A 1 111 ? -6.733 0.494 14.739 1.00 94.56 111 LEU A N 1
ATOM 875 C CA . LEU A 1 111 ? -6.403 -0.917 14.530 1.00 94.56 111 LEU A CA 1
ATOM 876 C C . LEU A 1 111 ? -6.488 -1.724 15.828 1.00 94.56 111 LEU A C 1
ATOM 878 O O . LEU A 1 111 ? -7.108 -2.784 15.848 1.00 94.56 111 LEU A O 1
ATOM 882 N N . GLN A 1 112 ? -5.938 -1.211 16.932 1.00 93.25 112 GLN A N 1
ATOM 883 C CA . GLN A 1 112 ? -6.024 -1.883 18.235 1.00 93.25 112 GLN A CA 1
ATOM 884 C C . GLN A 1 112 ? -7.477 -2.101 18.666 1.00 93.25 112 GLN A C 1
ATOM 886 O O . GLN A 1 112 ? -7.834 -3.178 19.142 1.00 93.25 112 GLN A O 1
ATOM 891 N N . ARG A 1 113 ? -8.339 -1.101 18.452 1.00 93.12 113 ARG A N 1
ATOM 892 C CA . ARG A 1 113 ? -9.769 -1.215 18.751 1.00 93.12 113 ARG A CA 1
ATOM 893 C C . ARG A 1 113 ? -10.487 -2.174 17.802 1.00 93.12 113 ARG A C 1
ATOM 895 O O . ARG A 1 113 ? -11.381 -2.886 18.248 1.00 93.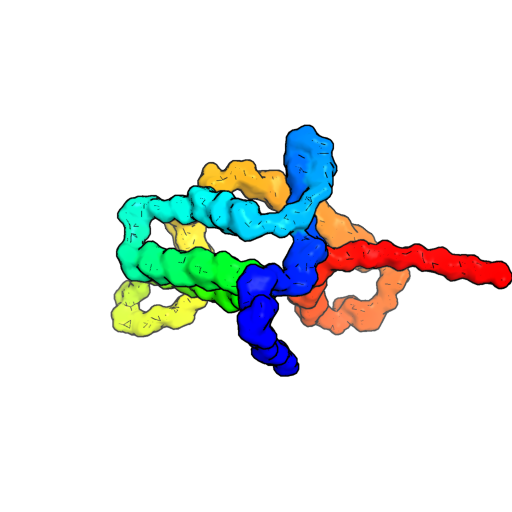12 113 ARG A O 1
ATOM 902 N N . ALA A 1 114 ? -10.109 -2.206 16.525 1.00 93.44 114 ALA A N 1
ATOM 903 C CA . ALA A 1 114 ? -10.661 -3.144 15.551 1.00 93.44 114 ALA A CA 1
ATOM 904 C C . ALA A 1 114 ? -10.339 -4.599 15.925 1.00 93.44 114 ALA A C 1
ATOM 906 O O . ALA A 1 114 ? -11.234 -5.441 15.898 1.00 93.44 114 ALA A O 1
ATOM 907 N N . ILE A 1 115 ? -9.101 -4.865 16.353 1.00 93.50 115 ILE A N 1
ATOM 908 C CA . ILE A 1 115 ? -8.666 -6.172 16.868 1.00 93.50 115 ILE A CA 1
ATOM 909 C C . ILE A 1 115 ? -9.442 -6.528 18.140 1.00 93.50 115 ILE A C 1
ATOM 911 O O . ILE A 1 115 ? -10.014 -7.609 18.223 1.00 93.50 115 ILE A O 1
ATOM 915 N N . ALA A 1 116 ? -9.542 -5.605 19.104 1.00 92.75 116 ALA A N 1
ATOM 916 C CA . ALA A 1 116 ? -10.280 -5.839 20.349 1.00 92.75 116 ALA A CA 1
ATOM 917 C C . ALA A 1 116 ? -11.776 -6.135 20.124 1.00 92.75 116 ALA A C 1
ATOM 919 O O . ALA A 1 116 ? -12.389 -6.852 20.907 1.00 92.75 116 ALA A O 1
ATOM 920 N N . LYS A 1 117 ? -12.367 -5.596 19.050 1.00 91.75 117 LYS A N 1
ATOM 921 C CA . LYS A 1 117 ? -13.748 -5.876 18.628 1.00 91.75 117 LYS A CA 1
ATOM 922 C C . LYS A 1 117 ? -13.889 -7.116 17.733 1.00 91.75 117 LYS A C 1
ATOM 924 O O . LYS A 1 117 ? -15.002 -7.416 17.318 1.00 91.75 117 LYS A O 1
ATOM 929 N N . GLY A 1 118 ? -12.793 -7.793 17.387 1.00 90.31 118 GLY A N 1
ATOM 930 C CA . GLY A 1 118 ? -12.804 -8.955 16.493 1.00 90.31 118 GLY A CA 1
ATOM 931 C C . GLY A 1 118 ? -13.137 -8.637 15.031 1.00 90.31 118 GLY A C 1
ATOM 932 O O . GLY A 1 118 ? -13.495 -9.546 14.284 1.00 90.31 118 GLY A O 1
ATOM 933 N N . LEU A 1 119 ? -13.030 -7.366 14.614 1.00 88.00 119 LEU A N 1
ATOM 934 C CA . LEU A 1 119 ? -13.248 -6.944 13.221 1.00 88.00 119 LEU A CA 1
ATOM 935 C C . LEU A 1 119 ? -12.101 -7.373 12.301 1.00 88.00 119 LEU A C 1
ATOM 937 O O . LEU A 1 119 ? -12.303 -7.553 11.105 1.00 88.00 119 LEU A O 1
ATOM 941 N N . ILE A 1 120 ? -10.900 -7.493 12.863 1.00 88.69 120 ILE A N 1
ATOM 942 C CA . ILE A 1 120 ? -9.713 -8.009 12.186 1.00 88.69 120 ILE A CA 1
ATOM 943 C C . ILE A 1 120 ? -9.358 -9.314 12.883 1.00 88.69 120 ILE A C 1
ATOM 945 O O . ILE A 1 120 ? -9.191 -9.333 14.103 1.00 88.69 120 ILE A O 1
ATOM 949 N N . GLN A 1 121 ? -9.269 -10.391 12.110 1.00 86.75 121 GLN A N 1
ATOM 950 C CA . GLN A 1 121 ? -8.944 -11.724 12.601 1.00 86.75 121 GLN A CA 1
ATOM 951 C C . GLN A 1 121 ? -7.771 -12.288 11.808 1.00 86.75 121 GLN A C 1
ATOM 953 O O . GLN A 1 121 ? -7.698 -12.128 10.590 1.00 86.75 121 GLN A O 1
ATOM 958 N N . ASP A 1 122 ? -6.891 -13.006 12.498 1.00 85.38 122 ASP A N 1
ATOM 959 C CA . ASP A 1 122 ? -5.708 -13.629 11.897 1.00 85.38 122 ASP A CA 1
ATOM 960 C C . ASP A 1 122 ? -6.074 -14.722 10.877 1.00 85.38 122 ASP A C 1
ATOM 962 O O . ASP A 1 122 ? -5.304 -14.997 9.959 1.00 85.38 122 ASP A O 1
ATOM 966 N N . ALA A 1 123 ? -7.274 -15.306 10.994 1.00 81.88 123 ALA A N 1
ATOM 967 C CA . ALA A 1 123 ? -7.777 -16.359 10.111 1.00 81.88 123 ALA A CA 1
ATOM 968 C C . ALA A 1 123 ? -7.872 -15.937 8.632 1.00 81.88 123 ALA A C 1
ATOM 970 O O . ALA A 1 123 ? -7.798 -16.790 7.753 1.00 81.88 123 ALA A O 1
ATOM 971 N N . GLY A 1 124 ? -7.991 -14.634 8.347 1.00 78.69 124 GLY A N 1
ATOM 972 C CA . GLY A 1 124 ? -8.014 -14.103 6.978 1.00 78.69 124 GLY A CA 1
ATOM 973 C C . GLY A 1 124 ? -6.641 -14.031 6.301 1.00 78.69 124 GLY A C 1
ATOM 974 O O . GLY A 1 124 ? -6.557 -13.635 5.143 1.00 78.69 124 GLY A O 1
ATOM 975 N N . PHE A 1 125 ? -5.561 -14.389 7.003 1.00 82.56 125 PHE A N 1
ATOM 976 C CA . PHE A 1 125 ? -4.193 -14.221 6.519 1.00 82.56 125 PHE A CA 1
ATOM 977 C C . PHE A 1 125 ? -3.435 -15.560 6.536 1.00 82.56 125 PHE A C 1
ATOM 979 O O . PHE A 1 125 ? -2.699 -15.842 7.484 1.00 82.56 125 PHE A O 1
ATOM 986 N N . PRO A 1 126 ? -3.543 -16.390 5.480 1.00 81.56 126 PRO A N 1
ATOM 987 C CA . PRO A 1 126 ? -2.967 -17.741 5.469 1.00 81.56 126 PRO A CA 1
ATOM 988 C C . PRO A 1 126 ? -1.437 -17.753 5.616 1.00 81.56 126 PRO A C 1
ATOM 990 O O . PRO A 1 126 ? -0.867 -18.672 6.197 1.00 81.56 126 PRO A O 1
ATOM 993 N N . SER A 1 127 ? -0.754 -16.704 5.150 1.00 82.75 127 SER A N 1
ATOM 994 C CA . SER A 1 127 ? 0.704 -16.563 5.268 1.00 82.75 127 SER A CA 1
ATOM 995 C C . SER A 1 127 ? 1.175 -15.987 6.612 1.00 82.75 127 SER A C 1
ATOM 997 O O . SER A 1 127 ? 2.380 -15.945 6.882 1.00 82.75 127 SER A O 1
ATOM 999 N N . LEU A 1 128 ? 0.260 -15.544 7.479 1.00 85.19 128 LEU A N 1
ATOM 1000 C CA . LEU A 1 128 ? 0.600 -14.846 8.718 1.00 85.19 128 LEU A CA 1
ATOM 1001 C C . LEU A 1 128 ? 1.384 -15.708 9.722 1.00 85.19 128 LEU A C 1
ATOM 1003 O O . LEU A 1 128 ? 2.381 -15.200 10.243 1.00 85.19 128 LEU A O 1
ATOM 1007 N N . PRO A 1 129 ? 1.045 -16.989 9.978 1.00 87.06 129 PRO A N 1
ATOM 1008 C CA . PRO A 1 129 ? 1.801 -17.812 10.924 1.00 87.06 129 PRO A CA 1
ATOM 1009 C C . PRO A 1 129 ? 3.272 -17.975 10.522 1.00 87.06 129 PRO A C 1
ATOM 1011 O O . PRO A 1 129 ? 4.166 -17.876 11.367 1.00 87.06 129 PRO A O 1
ATOM 1014 N N . ALA A 1 130 ? 3.538 -18.160 9.225 1.00 85.69 130 ALA A N 1
ATOM 1015 C CA . ALA A 1 130 ? 4.893 -18.268 8.692 1.00 85.69 130 ALA A CA 1
ATOM 1016 C C . ALA A 1 130 ? 5.678 -16.961 8.894 1.00 85.69 130 ALA A C 1
ATOM 1018 O O . ALA A 1 130 ? 6.781 -16.984 9.445 1.00 85.69 130 ALA A O 1
ATOM 1019 N N . LYS A 1 131 ? 5.072 -15.814 8.557 1.00 84.12 131 LYS A N 1
ATOM 1020 C CA . LYS A 1 131 ? 5.678 -14.486 8.758 1.00 84.12 131 LYS A CA 1
ATOM 1021 C C . LYS A 1 131 ? 5.939 -14.180 10.236 1.00 84.12 131 LYS A C 1
ATOM 1023 O O . LYS A 1 131 ? 6.993 -13.653 10.590 1.00 84.12 131 LYS A O 1
ATOM 1028 N N . GLN A 1 132 ? 5.020 -14.548 11.130 1.00 85.19 132 GLN A N 1
ATOM 1029 C CA . GLN A 1 132 ? 5.211 -14.399 12.575 1.00 85.19 132 GLN A CA 1
ATOM 1030 C C . GLN A 1 132 ? 6.356 -15.283 13.093 1.00 85.19 132 GLN A C 1
ATOM 1032 O O . GLN A 1 132 ? 7.144 -14.846 13.938 1.00 85.19 132 GLN A O 1
ATOM 1037 N N . ALA A 1 133 ? 6.473 -16.518 12.598 1.00 83.75 133 ALA A N 1
ATOM 1038 C CA . ALA A 1 133 ? 7.563 -17.419 12.958 1.00 83.75 133 ALA A CA 1
ATOM 1039 C C . ALA A 1 133 ? 8.925 -16.882 12.490 1.00 83.75 133 ALA A C 1
ATOM 1041 O O . ALA A 1 133 ? 9.889 -16.905 13.260 1.00 83.75 133 ALA A O 1
ATOM 1042 N N . GLU A 1 134 ? 8.999 -16.351 11.270 1.00 84.00 134 GLU A N 1
ATOM 1043 C CA . GLU A 1 134 ? 10.192 -15.698 10.730 1.00 84.00 134 GLU A CA 1
ATOM 1044 C C . GLU A 1 134 ? 10.587 -14.467 11.553 1.00 84.00 134 GLU A C 1
ATOM 1046 O O . GLU A 1 134 ? 11.723 -14.381 12.023 1.00 84.00 134 GLU A O 1
ATOM 1051 N N . ALA A 1 135 ? 9.639 -13.572 11.846 1.00 81.19 135 ALA A N 1
ATOM 1052 C CA . ALA A 1 135 ? 9.885 -12.398 12.680 1.00 81.19 135 ALA A CA 1
ATOM 1053 C C . ALA A 1 135 ? 10.442 -12.783 14.062 1.00 81.19 135 ALA A C 1
ATOM 1055 O O . ALA A 1 135 ? 11.418 -12.200 14.534 1.00 81.19 135 ALA A O 1
ATOM 1056 N N . ARG A 1 136 ? 9.890 -13.826 14.699 1.00 82.06 136 ARG A N 1
ATOM 1057 C CA . ARG A 1 136 ? 10.394 -14.345 15.984 1.00 82.06 136 ARG A CA 1
ATOM 1058 C C . ARG A 1 136 ? 11.825 -14.886 15.879 1.00 82.06 136 ARG A C 1
ATOM 1060 O O . ARG A 1 136 ? 12.604 -14.702 16.818 1.00 82.06 136 ARG A O 1
ATOM 1067 N N . ARG A 1 137 ? 12.192 -15.542 14.769 1.00 75.69 137 ARG A N 1
ATOM 1068 C CA . ARG A 1 137 ? 13.570 -16.013 14.512 1.00 75.69 137 ARG A CA 1
ATOM 1069 C C . ARG A 1 137 ? 14.527 -14.837 14.352 1.00 75.69 137 ARG A C 1
ATOM 1071 O O . ARG A 1 137 ? 15.585 -14.834 14.980 1.00 75.69 137 ARG A O 1
ATOM 1078 N N . SER A 1 138 ? 14.128 -13.825 13.589 1.00 74.25 138 SER A N 1
ATOM 1079 C CA . SER A 1 138 ? 14.909 -12.604 13.381 1.00 74.25 138 SER A CA 1
ATOM 1080 C C . SER A 1 138 ? 15.148 -11.851 14.690 1.00 74.25 138 SER A C 1
ATOM 1082 O O . SER A 1 138 ? 16.280 -11.462 14.959 1.00 74.25 138 SER A O 1
ATOM 1084 N N . THR A 1 139 ? 14.151 -11.749 15.574 1.00 72.38 139 THR A N 1
ATOM 1085 C CA . THR A 1 139 ? 14.315 -11.123 16.900 1.00 72.38 139 THR A CA 1
ATOM 1086 C C . THR A 1 139 ? 15.264 -11.908 17.812 1.00 72.38 139 THR A C 1
ATOM 1088 O O . THR A 1 139 ? 16.099 -11.313 18.492 1.00 72.38 139 THR A O 1
ATOM 1091 N N . LYS A 1 140 ? 15.202 -13.249 17.805 1.00 68.69 140 LYS A N 1
ATOM 1092 C CA . LYS A 1 140 ? 16.159 -14.088 18.554 1.00 68.69 140 LYS A CA 1
ATOM 1093 C C . LYS A 1 140 ? 17.584 -13.930 18.019 1.00 68.69 140 LYS A C 1
ATOM 1095 O O . LYS A 1 140 ? 18.523 -13.752 18.796 1.00 68.69 140 LYS A O 1
ATOM 1100 N N . ASN A 1 141 ? 17.747 -13.927 16.697 1.00 71.25 141 ASN A N 1
ATOM 1101 C CA . ASN A 1 141 ? 19.032 -13.649 16.056 1.00 71.25 141 ASN A CA 1
ATOM 1102 C C . ASN A 1 141 ? 19.523 -12.222 16.346 1.00 71.25 141 ASN A C 1
ATOM 1104 O O . ASN A 1 141 ? 20.727 -12.032 16.513 1.00 71.25 141 ASN A O 1
ATOM 1108 N N . TRP A 1 142 ? 18.611 -11.252 16.497 1.00 59.84 142 TRP A N 1
ATOM 1109 C CA . TRP A 1 142 ? 18.934 -9.886 16.911 1.00 59.84 142 TRP A CA 1
ATOM 1110 C C . TRP A 1 142 ? 19.552 -9.839 18.307 1.00 59.84 142 TRP A C 1
ATOM 1112 O O . TRP A 1 142 ? 20.684 -9.391 18.473 1.00 59.84 142 TRP A O 1
ATOM 1122 N N . SER A 1 143 ? 18.866 -10.416 19.298 1.00 66.69 143 SER A N 1
ATOM 1123 C CA . SER A 1 143 ? 19.395 -10.507 20.667 1.00 66.69 143 SER A CA 1
ATOM 1124 C C . SER A 1 143 ? 20.741 -11.239 20.739 1.00 66.69 143 SER A C 1
ATOM 1126 O O . SER A 1 143 ? 21.607 -10.888 21.537 1.00 66.69 143 SER A O 1
ATOM 1128 N N . LYS A 1 144 ? 20.957 -12.225 19.856 1.00 68.06 144 LYS A N 1
ATOM 1129 C CA . LYS A 1 144 ? 22.220 -12.957 19.750 1.00 68.06 144 LYS A CA 1
ATOM 1130 C C . LYS A 1 144 ? 23.341 -12.097 19.162 1.00 68.06 144 LYS A C 1
ATOM 1132 O O . LYS A 1 144 ? 24.469 -12.188 19.645 1.00 68.06 144 LYS A O 1
ATOM 1137 N N . TRP A 1 145 ? 23.081 -11.260 18.154 1.00 59.62 145 TRP A N 1
ATOM 1138 C CA . TRP A 1 145 ? 24.119 -10.370 17.621 1.00 59.62 145 TRP A CA 1
ATOM 1139 C C . TRP A 1 145 ? 24.489 -9.280 18.639 1.00 59.62 145 TRP A C 1
ATOM 1141 O O . TRP A 1 145 ? 25.674 -9.015 18.819 1.00 59.62 145 TRP A O 1
ATOM 1151 N N . GLU A 1 146 ? 23.510 -8.733 19.368 1.00 56.25 146 GLU A N 1
ATOM 1152 C CA . GLU A 1 146 ? 23.696 -7.682 20.388 1.00 56.25 146 GLU A CA 1
ATOM 1153 C C . GLU A 1 146 ? 24.525 -8.166 21.601 1.00 56.25 146 GLU A C 1
ATOM 1155 O O . GLU A 1 146 ? 25.135 -7.376 22.330 1.00 56.25 146 GLU A O 1
ATOM 1160 N N . SER A 1 147 ? 24.593 -9.489 21.785 1.00 59.97 147 SER A N 1
ATOM 1161 C CA . SER A 1 147 ? 25.421 -10.166 22.790 1.00 59.97 147 SER A CA 1
ATOM 1162 C C . SER A 1 147 ? 26.863 -10.475 22.345 1.00 59.97 147 SER A C 1
ATOM 1164 O O . SER A 1 147 ? 27.642 -10.995 23.142 1.00 59.97 147 SER A O 1
ATOM 1166 N N . ARG A 1 148 ? 27.260 -10.164 21.099 1.00 57.59 148 ARG A N 1
ATOM 1167 C CA . ARG A 1 148 ? 28.640 -10.387 20.628 1.00 57.59 148 ARG A CA 1
ATOM 1168 C C . ARG A 1 148 ? 29.605 -9.325 21.191 1.00 57.59 148 ARG A C 1
ATOM 1170 O O . ARG A 1 148 ? 29.322 -8.134 21.077 1.00 57.59 148 ARG A O 1
ATOM 1177 N N . PRO A 1 149 ? 30.786 -9.722 21.705 1.00 55.88 149 PRO A N 1
ATOM 1178 C CA . PRO A 1 149 ? 31.724 -8.819 22.385 1.00 55.88 149 PRO A CA 1
ATOM 1179 C C . PRO A 1 149 ? 32.413 -7.790 21.470 1.00 55.88 149 PRO A C 1
ATOM 1181 O O . PRO A 1 149 ? 33.102 -6.904 21.960 1.00 55.88 149 PRO A O 1
ATOM 1184 N N . THR A 1 150 ? 32.230 -7.865 20.149 1.00 57.47 150 THR A N 1
ATOM 1185 C CA . THR A 1 150 ? 32.806 -6.911 19.186 1.00 57.47 150 THR A CA 1
ATOM 1186 C C . THR A 1 150 ? 32.002 -5.618 19.043 1.00 57.47 150 THR A C 1
ATOM 1188 O O . THR A 1 150 ? 32.403 -4.741 18.281 1.00 57.47 150 THR A O 1
ATOM 1191 N N . PHE A 1 151 ? 30.860 -5.481 19.724 1.00 44.66 151 PHE A N 1
ATOM 1192 C CA . PHE A 1 151 ? 30.092 -4.241 19.690 1.00 44.66 151 PHE A CA 1
ATOM 1193 C C . PHE A 1 151 ? 30.581 -3.277 20.769 1.00 44.66 151 PHE A C 1
ATOM 1195 O O . PHE A 1 151 ? 30.367 -3.494 21.961 1.00 44.66 151 PHE A O 1
ATOM 1202 N N . SER A 1 152 ? 31.263 -2.216 20.329 1.00 47.56 152 SER A N 1
ATOM 1203 C CA . SER A 1 152 ? 31.751 -1.142 21.193 1.00 47.56 152 SER A CA 1
ATOM 1204 C C . SER A 1 152 ? 30.624 -0.610 22.103 1.00 47.56 152 SER A C 1
ATOM 1206 O O . SER A 1 152 ? 29.523 -0.335 21.607 1.00 47.56 152 SER A O 1
ATOM 1208 N N . PRO A 1 153 ? 30.874 -0.410 23.414 1.00 47.06 153 PRO A N 1
ATOM 1209 C CA . PRO A 1 153 ? 29.878 0.078 24.375 1.00 47.06 153 PRO A CA 1
ATOM 1210 C C . PRO A 1 153 ? 29.251 1.430 24.000 1.00 47.06 153 PRO A C 1
ATOM 1212 O O . PRO A 1 153 ? 28.141 1.733 24.433 1.00 47.06 153 PRO A O 1
ATOM 1215 N N . LEU A 1 154 ? 29.919 2.218 23.152 1.00 43.62 154 LEU A N 1
ATOM 1216 C CA . LEU A 1 154 ? 29.433 3.514 22.666 1.00 43.62 154 LEU A CA 1
ATOM 1217 C C . LEU A 1 154 ? 28.163 3.409 21.802 1.00 43.62 154 LEU A C 1
ATOM 1219 O O . LEU A 1 154 ? 27.449 4.393 21.644 1.00 43.62 154 LEU A O 1
ATOM 1223 N N . CYS A 1 155 ? 27.831 2.221 21.288 1.00 42.19 155 CYS A N 1
ATOM 1224 C CA . CYS A 1 155 ? 26.644 1.998 20.457 1.00 42.19 155 CYS A CA 1
ATOM 1225 C C . CYS A 1 155 ? 25.424 1.462 21.237 1.00 42.19 155 CYS A C 1
ATOM 1227 O O . CYS A 1 155 ? 24.366 1.235 20.654 1.00 42.19 155 CYS A O 1
ATOM 1229 N N . ARG A 1 156 ? 25.534 1.256 22.561 1.00 42.69 156 ARG A N 1
ATOM 1230 C CA . ARG A 1 156 ? 24.450 0.701 23.404 1.00 42.69 156 ARG A CA 1
ATOM 1231 C C . ARG A 1 156 ? 23.416 1.734 23.862 1.00 42.69 156 ARG A C 1
ATOM 1233 O O . ARG A 1 156 ? 22.390 1.379 24.436 1.00 42.69 156 ARG A O 1
ATOM 1240 N N . SER A 1 157 ? 23.680 3.010 23.600 1.00 42.19 157 SER A N 1
ATOM 1241 C CA . SER A 1 157 ? 22.912 4.152 24.087 1.00 42.19 157 SER A CA 1
ATOM 1242 C C . SER A 1 157 ? 22.367 4.980 22.919 1.00 42.19 157 SER A C 1
ATOM 1244 O O . SER A 1 157 ? 22.833 6.079 22.650 1.00 42.19 157 SER A O 1
ATOM 1246 N N . SER A 1 158 ? 21.354 4.477 22.214 1.00 38.59 158 SER A N 1
ATOM 1247 C CA . SER A 1 158 ? 20.297 5.346 21.680 1.00 38.59 158 SER A CA 1
ATOM 1248 C C . SER A 1 158 ? 19.096 4.508 21.239 1.00 38.59 158 SER A C 1
ATOM 1250 O O . SER A 1 158 ? 19.195 3.588 20.432 1.00 38.59 158 SER A O 1
ATOM 1252 N N . ARG A 1 159 ? 17.902 4.864 21.727 1.00 42.31 159 ARG A N 1
ATOM 1253 C CA . ARG A 1 159 ? 16.608 4.325 21.254 1.00 42.31 159 ARG A CA 1
ATOM 1254 C C . ARG A 1 159 ? 16.313 4.683 19.784 1.00 42.31 159 ARG A C 1
ATOM 1256 O O . ARG A 1 159 ? 15.250 4.345 19.280 1.00 42.31 159 ARG A O 1
ATOM 1263 N N . PHE A 1 160 ? 17.246 5.353 19.111 1.00 36.50 160 PHE A N 1
ATOM 1264 C CA . PHE A 1 160 ? 17.095 5.960 17.796 1.00 36.50 160 PHE A CA 1
ATOM 1265 C C . PHE A 1 160 ? 17.316 4.958 16.649 1.00 36.50 160 PHE A C 1
ATOM 1267 O O . PHE A 1 160 ? 16.676 5.057 15.609 1.00 36.50 160 PHE A O 1
ATOM 1274 N N . TRP A 1 161 ? 18.148 3.926 16.844 1.00 35.72 161 TRP A N 1
ATOM 1275 C CA . TRP A 1 161 ? 18.507 2.992 15.763 1.00 35.72 161 TRP A CA 1
ATOM 1276 C C . TRP A 1 161 ? 17.535 1.827 15.538 1.00 35.72 161 TRP A C 1
ATOM 1278 O O . TRP A 1 161 ? 17.544 1.234 14.459 1.00 35.72 161 TRP A O 1
ATOM 1288 N N . LYS A 1 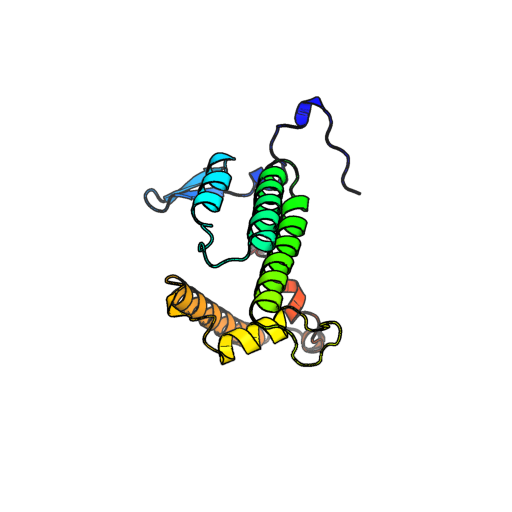162 ? 16.631 1.533 16.486 1.00 35.00 162 LYS A N 1
ATOM 1289 C CA . LYS A 1 162 ? 15.585 0.511 16.274 1.00 35.00 162 LYS A CA 1
ATOM 1290 C C . LYS A 1 162 ? 14.622 0.873 15.135 1.00 35.00 162 LYS A C 1
ATOM 1292 O O . LYS A 1 162 ? 14.000 -0.024 14.583 1.00 35.00 162 LYS A O 1
ATOM 1297 N N . SER A 1 163 ? 14.523 2.156 14.774 1.00 35.41 163 SER A N 1
ATOM 1298 C CA . SER A 1 163 ? 13.628 2.625 13.711 1.00 35.41 163 SER A CA 1
ATOM 1299 C C . SER A 1 163 ? 14.294 2.735 12.331 1.00 35.41 163 SER A C 1
ATOM 1301 O O . SER A 1 163 ? 13.581 2.682 11.336 1.00 35.41 163 SER A O 1
ATOM 1303 N N . CYS A 1 164 ? 15.628 2.856 12.240 1.00 30.03 164 CYS A N 1
ATOM 1304 C CA . CYS A 1 164 ? 16.306 3.119 10.959 1.00 30.03 164 CYS A CA 1
ATOM 1305 C C . CYS A 1 164 ? 16.664 1.860 10.149 1.00 30.03 164 CYS A C 1
ATOM 1307 O O . CYS A 1 164 ? 16.595 1.904 8.927 1.00 30.03 164 CYS A O 1
ATOM 1309 N N . CYS A 1 165 ? 16.997 0.724 10.776 1.00 32.66 165 CYS A N 1
ATOM 1310 C CA . CYS A 1 165 ? 17.393 -0.480 10.018 1.00 32.66 165 CYS A CA 1
ATOM 1311 C C . CYS A 1 165 ? 16.226 -1.348 9.521 1.00 32.66 165 CYS A C 1
ATOM 1313 O O . CYS A 1 165 ? 16.449 -2.260 8.734 1.00 32.66 165 CYS A O 1
ATOM 1315 N N . LEU A 1 166 ? 14.985 -1.081 9.939 1.00 36.56 166 LEU A N 1
ATOM 1316 C CA . LEU A 1 166 ? 13.810 -1.789 9.409 1.00 36.56 166 LEU A CA 1
ATOM 1317 C C . LEU A 1 166 ? 13.430 -1.345 7.982 1.00 36.56 166 LEU A C 1
ATOM 1319 O O . LEU A 1 166 ? 12.557 -1.964 7.385 1.00 36.56 166 LEU A O 1
ATOM 1323 N N . ILE A 1 167 ? 14.078 -0.304 7.437 1.00 37.75 167 ILE A N 1
ATOM 1324 C CA . ILE A 1 167 ? 13.741 0.299 6.134 1.00 37.75 167 ILE A CA 1
ATOM 1325 C C . ILE A 1 167 ? 14.764 -0.047 5.031 1.00 37.75 167 ILE A C 1
ATOM 1327 O O . ILE A 1 167 ? 14.413 -0.030 3.857 1.00 37.75 167 ILE A O 1
ATOM 1331 N N . SER A 1 168 ? 16.000 -0.443 5.356 1.00 33.38 168 SER A N 1
ATOM 1332 C CA . SER A 1 168 ? 17.019 -0.805 4.356 1.00 33.38 168 SER A CA 1
ATOM 1333 C C . SER A 1 168 ? 17.335 -2.303 4.375 1.00 33.38 168 SER A C 1
ATOM 1335 O O . SER A 1 168 ? 18.291 -2.770 4.993 1.00 33.38 168 SER A O 1
ATOM 1337 N N . GLY A 1 169 ? 16.521 -3.076 3.654 1.00 40.59 169 GLY A N 1
ATOM 1338 C CA . GLY A 1 169 ? 16.736 -4.498 3.374 1.00 40.59 169 GLY A CA 1
ATOM 1339 C C . GLY A 1 169 ? 17.912 -4.778 2.429 1.00 40.59 169 GLY A C 1
ATOM 1340 O O . GLY A 1 169 ? 17.744 -5.477 1.439 1.00 40.59 169 GLY A O 1
ATOM 1341 N N . THR A 1 170 ? 19.109 -4.263 2.714 1.00 34.38 170 THR A N 1
ATOM 1342 C CA . THR A 1 170 ? 20.324 -4.573 1.945 1.00 34.38 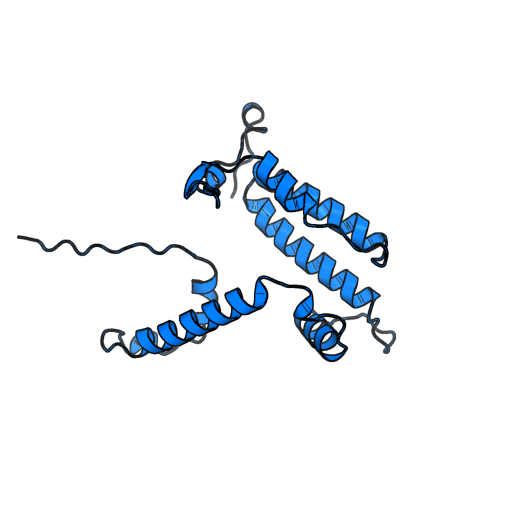170 THR A CA 1
ATOM 1343 C C . THR A 1 170 ? 21.344 -5.270 2.833 1.00 34.38 170 THR A C 1
ATOM 1345 O O . THR A 1 170 ? 22.077 -4.648 3.604 1.00 34.38 170 THR A O 1
ATOM 1348 N N . SER A 1 171 ? 21.389 -6.597 2.712 1.00 40.12 171 SER A N 1
ATOM 1349 C CA . SER A 1 171 ? 22.461 -7.439 3.238 1.00 40.12 171 SER A CA 1
ATOM 1350 C C . SER A 1 171 ? 23.711 -7.264 2.367 1.00 40.12 171 SER A C 1
ATOM 1352 O O . SER A 1 171 ? 23.964 -8.047 1.454 1.00 40.12 171 SER A O 1
ATOM 1354 N N . SER A 1 172 ? 24.498 -6.218 2.618 1.00 35.22 172 SER A N 1
ATOM 1355 C CA . SER A 1 172 ? 25.804 -6.066 1.968 1.00 35.22 172 SER A CA 1
ATOM 1356 C C . SER A 1 172 ? 26.861 -6.868 2.725 1.00 35.22 172 SER A C 1
ATOM 1358 O O . SER A 1 172 ? 27.297 -6.536 3.827 1.00 35.22 172 SER A O 1
ATOM 1360 N N . ARG A 1 173 ? 27.244 -7.976 2.094 1.00 36.44 173 ARG A N 1
ATOM 1361 C CA . ARG A 1 173 ? 28.289 -8.929 2.467 1.00 36.44 173 ARG A CA 1
ATOM 1362 C C . ARG A 1 173 ? 29.660 -8.228 2.442 1.00 36.44 173 ARG A C 1
ATOM 1364 O O . ARG A 1 173 ? 30.275 -8.113 1.387 1.00 36.44 173 ARG A O 1
ATOM 1371 N N . ILE A 1 174 ? 30.163 -7.765 3.588 1.00 34.16 174 ILE A N 1
ATOM 1372 C CA . ILE A 1 174 ? 31.540 -7.249 3.698 1.00 34.16 174 ILE A CA 1
ATOM 1373 C C . ILE A 1 174 ? 32.503 -8.444 3.690 1.00 34.16 174 ILE A C 1
ATOM 1375 O O . ILE A 1 174 ? 32.671 -9.145 4.688 1.00 34.16 174 ILE A O 1
ATOM 1379 N N . ARG A 1 175 ? 33.112 -8.698 2.528 1.00 32.69 175 ARG A N 1
ATOM 1380 C CA . ARG A 1 175 ? 34.247 -9.609 2.349 1.00 32.69 175 ARG A CA 1
ATOM 1381 C C . ARG A 1 175 ? 35.505 -8.866 2.808 1.00 32.69 175 ARG A C 1
ATOM 1383 O O . ARG A 1 175 ? 35.921 -7.905 2.173 1.00 32.69 175 ARG A O 1
ATOM 1390 N N . THR A 1 176 ? 36.089 -9.286 3.924 1.00 36.28 176 THR A N 1
ATOM 1391 C CA . THR A 1 176 ? 37.377 -8.778 4.404 1.00 36.28 176 THR A CA 1
ATOM 1392 C C . THR A 1 176 ? 38.489 -9.190 3.436 1.00 36.28 176 THR A C 1
ATOM 1394 O O . THR A 1 176 ? 38.772 -10.375 3.270 1.00 36.28 176 THR A O 1
ATOM 1397 N N . MET A 1 177 ? 39.124 -8.211 2.786 1.00 30.77 177 MET A N 1
ATOM 1398 C CA . MET A 1 177 ? 40.432 -8.403 2.161 1.00 30.77 177 MET A CA 1
ATOM 1399 C C . MET A 1 177 ? 41.484 -8.519 3.271 1.00 30.77 177 MET A C 1
ATOM 1401 O O . MET A 1 177 ? 41.634 -7.608 4.083 1.00 30.77 177 MET A O 1
ATOM 1405 N N . ARG A 1 178 ? 42.197 -9.650 3.324 1.00 35.59 178 ARG A N 1
ATOM 1406 C CA . ARG A 1 178 ? 43.492 -9.751 4.008 1.00 35.59 178 ARG A CA 1
ATOM 1407 C C . ARG A 1 178 ? 44.569 -9.422 2.982 1.00 35.59 178 ARG A C 1
ATOM 1409 O O . ARG A 1 178 ? 44.627 -10.079 1.947 1.00 35.59 178 ARG A O 1
ATOM 1416 N N . GLY A 1 179 ? 45.367 -8.400 3.276 1.00 37.97 179 GLY A N 1
ATOM 1417 C CA . GLY A 1 179 ? 46.595 -8.100 2.548 1.00 37.97 179 GLY A CA 1
ATOM 1418 C C . GLY A 1 179 ? 47.659 -9.169 2.795 1.00 37.97 179 GLY A C 1
ATOM 1419 O O . GLY A 1 179 ? 47.677 -9.806 3.852 1.00 37.97 179 GLY A O 1
ATOM 1420 N N . SER A 1 180 ? 48.499 -9.365 1.783 1.00 43.09 180 SER A N 1
ATOM 1421 C CA . SER A 1 180 ? 49.852 -9.918 1.877 1.00 43.09 180 SER A CA 1
ATOM 1422 C C . SER A 1 180 ? 50.828 -8.779 1.627 1.00 43.09 180 SER A C 1
ATOM 1424 O O . SER A 1 180 ? 50.445 -7.883 0.839 1.00 43.09 180 SER A O 1
#

Secondary structure (DSSP, 8-state):
-PPPPPSTTTTSPPGGGGG-EEEPTTT--EEE--HHHHHHHHHT-PPPTTS-HHHHHHHHHHHHHHHHHTT-THHHHHHHHHHHHHHHHHHHHHS--TTSS-----HHHHHHHHHHTTSS-GGG-TTHHHHHHHHHHHHHHHHHHHT-TTS-GGGS--TTTTTTTTS---------PPP-

Foldseek 3Di:
DDDDDDPVCQPPFDPVQQPDWDQDPPPRDTDGDDLVVLVVVCVVVDDDPPFDPVLVVQVVVLSVLSSSCRRPVVSVVVSVVSVLVSQVVRLCVVPPDPPPDDDPDHSVVSVVVCVVVVVDDCVVPPCVVVVVVVVVVVVVVVVVVVPDPPDDPVPVDDPPPVPPVVPDPDPDDDDDDDDD